Protein AF-A0A1W9STR2-F1 (afdb_monomer)

Foldseek 3Di:
DDDDDDDDDDDDDDDPDPPDDDDDPPPPPPPPPDPCDPVNVVVVVCVVCVVVVLVVVLVVLVVCCVVVDDLDDDDVDPLVVLCVQLVCCLPVVDQDDPPDRPSSVVLVVVCVVPNVRSVVSSVVVSVVVSCVSVVD

Secondary structure (DSSP, 8-state):
---------------TTS--S----------------HHHHHHHHHHHHHHHHHHHHHHHHHHHHHHT--S---TTSHHHHHHHHHHHHHHH-----SS-SHHHHHHHHHHHHH-S-HHHHHHHHHHHHHHHHHH-

Radius of gyration: 34.43 Å; Cα contacts (8 Å, |Δi|>4): 60; chains: 1; bounding box: 80×86×56 Å

Structure (mmCIF, N/CA/C/O backbone):
data_AF-A0A1W9STR2-F1
#
_entry.id   AF-A0A1W9STR2-F1
#
loop_
_atom_site.group_PDB
_atom_site.id
_atom_site.type_symbol
_atom_site.label_atom_id
_atom_site.label_alt_id
_atom_site.label_comp_id
_atom_site.label_asym_id
_atom_site.label_entity_id
_atom_site.label_seq_id
_atom_site.pdbx_PDB_ins_code
_atom_site.Cartn_x
_atom_site.Cartn_y
_atom_site.Cartn_z
_atom_site.occupancy
_atom_site.B_iso_or_equiv
_atom_site.auth_seq_id
_atom_site.auth_comp_id
_atom_site.auth_asym_id
_atom_site.auth_atom_id
_atom_site.pdbx_PDB_model_num
ATOM 1 N N . MET A 1 1 ? -52.100 -71.013 -4.810 1.00 38.41 1 MET A N 1
ATOM 2 C CA . MET A 1 1 ? -51.406 -71.318 -3.540 1.00 38.41 1 MET A CA 1
ATOM 3 C C . MET A 1 1 ? -51.267 -69.991 -2.794 1.00 38.41 1 MET A C 1
ATOM 5 O O . MET A 1 1 ? -50.530 -69.138 -3.257 1.00 38.41 1 MET A O 1
ATOM 9 N N . LEU A 1 2 ? -52.294 -69.608 -2.023 1.00 36.69 2 LEU A N 1
ATOM 10 C CA . LEU A 1 2 ? -52.340 -69.686 -0.546 1.00 36.69 2 LEU A CA 1
ATOM 11 C C . LEU A 1 2 ? -51.215 -68.841 0.098 1.00 36.69 2 LEU A C 1
ATOM 13 O O . LEU A 1 2 ? -50.064 -69.136 -0.167 1.00 36.69 2 LEU A O 1
ATOM 17 N N . ILE A 1 3 ? -51.373 -67.819 0.946 1.00 39.75 3 ILE A N 1
ATOM 18 C CA . ILE A 1 3 ? -52.457 -67.149 1.685 1.00 39.75 3 ILE A CA 1
ATOM 19 C C . ILE A 1 3 ? -51.854 -65.768 2.055 1.00 39.75 3 ILE A C 1
ATOM 21 O O . ILE A 1 3 ? -50.759 -65.728 2.610 1.00 39.75 3 ILE A O 1
ATOM 25 N N . LYS A 1 4 ? -52.528 -64.636 1.792 1.00 39.00 4 LYS A N 1
ATOM 26 C CA . LYS A 1 4 ? -52.244 -63.368 2.501 1.00 39.00 4 LYS A CA 1
ATOM 27 C C . LYS A 1 4 ? -53.222 -63.287 3.666 1.00 39.00 4 LYS A C 1
ATOM 29 O O . LYS A 1 4 ? -54.420 -63.121 3.443 1.00 39.00 4 LYS A O 1
ATOM 34 N N . LEU A 1 5 ? -52.718 -63.474 4.885 1.00 39.56 5 LEU A N 1
ATOM 35 C CA . LEU A 1 5 ? -53.527 -63.381 6.092 1.00 39.56 5 LEU A CA 1
ATOM 36 C C . LEU A 1 5 ? -53.783 -61.909 6.440 1.00 39.56 5 LEU A C 1
ATOM 38 O O . LEU A 1 5 ? -52.885 -61.071 6.461 1.00 39.56 5 LEU A O 1
ATOM 42 N N . ASN A 1 6 ? -55.062 -61.660 6.658 1.00 38.28 6 ASN A N 1
ATOM 43 C CA . ASN A 1 6 ? -55.736 -60.440 7.057 1.00 38.28 6 ASN A CA 1
ATOM 44 C C . ASN A 1 6 ? -55.514 -60.157 8.559 1.00 38.28 6 ASN A C 1
ATOM 46 O O . ASN A 1 6 ? -55.180 -61.085 9.287 1.00 38.28 6 ASN A O 1
ATOM 50 N N . ILE A 1 7 ? -55.751 -58.911 8.992 1.00 44.25 7 ILE A N 1
ATOM 51 C CA . ILE A 1 7 ? -56.282 -58.436 10.299 1.00 44.25 7 ILE A CA 1
ATOM 52 C C . ILE A 1 7 ? -55.890 -56.942 10.396 1.00 44.25 7 ILE A C 1
ATOM 54 O O . ILE A 1 7 ? -54.732 -56.609 10.607 1.00 44.25 7 ILE A O 1
ATOM 58 N N . VA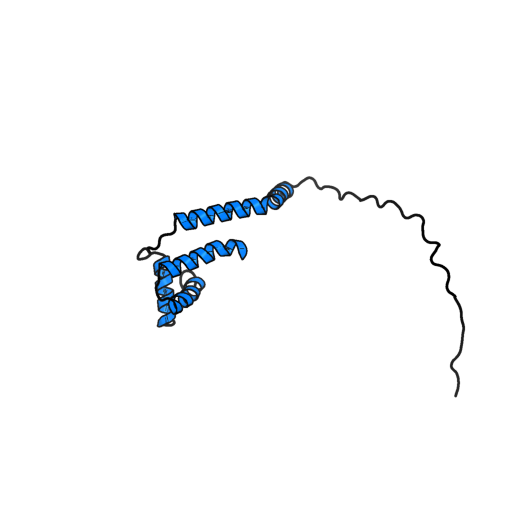L A 1 8 ? -56.725 -55.990 9.966 1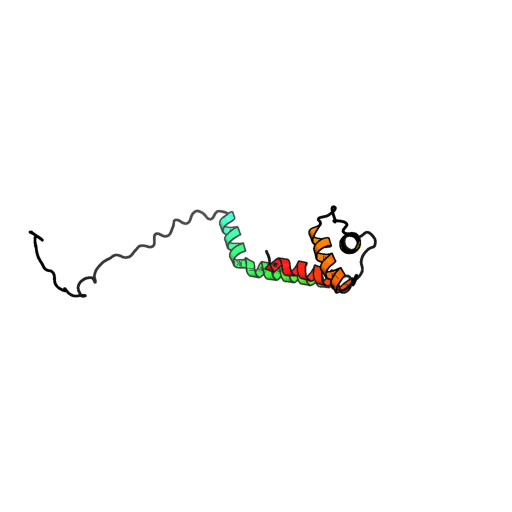.00 39.44 8 VAL A N 1
ATOM 59 C CA . VAL A 1 8 ? -58.003 -55.509 10.539 1.00 39.44 8 VAL A CA 1
ATOM 60 C C . VAL A 1 8 ? -57.805 -54.182 11.293 1.00 39.44 8 VAL A C 1
ATOM 62 O O . VAL A 1 8 ? -57.397 -54.115 12.441 1.00 39.44 8 VAL A O 1
ATOM 65 N N . THR A 1 9 ? -58.179 -53.127 10.564 1.00 36.78 9 THR A N 1
ATOM 66 C CA . THR A 1 9 ?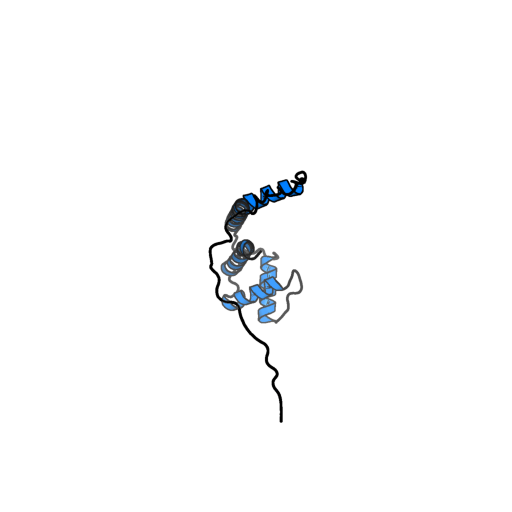 -59.057 -52.006 10.945 1.00 36.78 9 THR A CA 1
ATOM 67 C C . THR A 1 9 ? -58.684 -50.969 12.014 1.00 36.78 9 THR A C 1
ATOM 69 O O . THR A 1 9 ? -58.391 -51.273 13.161 1.00 36.78 9 THR A O 1
ATOM 72 N N . LYS A 1 10 ? -59.109 -49.748 11.641 1.00 34.16 10 LYS A N 1
ATOM 73 C CA . LYS A 1 10 ? -59.840 -48.747 12.443 1.00 34.16 10 LYS A CA 1
ATOM 74 C C . LYS A 1 10 ? -58.979 -47.742 13.205 1.00 34.16 10 LYS A C 1
ATOM 76 O O . LYS A 1 10 ? -58.277 -48.105 14.130 1.00 34.16 10 LYS A O 1
ATOM 81 N N . GLN A 1 11 ? -59.164 -46.466 12.844 1.00 36.84 11 GLN A N 1
ATOM 82 C CA . GLN A 1 11 ? -59.422 -45.286 13.704 1.00 36.84 11 GLN A CA 1
ATOM 83 C C . GLN A 1 11 ? -59.138 -44.038 12.841 1.00 36.84 11 GLN A C 1
ATOM 85 O O . GLN A 1 11 ? -58.004 -43.627 12.648 1.00 36.84 11 GLN A O 1
ATOM 90 N N . LYS A 1 12 ? -60.093 -43.572 12.031 1.00 34.97 12 LYS A N 1
ATOM 91 C CA . LYS A 1 12 ? -61.135 -42.592 12.395 1.00 34.97 12 LYS A CA 1
ATOM 92 C C . LYS A 1 12 ? -60.564 -41.320 13.049 1.00 34.97 12 LYS A C 1
ATOM 94 O O . LYS A 1 12 ? -60.450 -41.220 14.258 1.00 34.97 12 LYS A O 1
ATOM 99 N N . LYS A 1 13 ? -60.275 -40.338 12.190 1.00 37.41 13 LYS A N 1
ATOM 100 C CA . LYS A 1 13 ? -60.594 -38.901 12.311 1.00 37.41 13 LYS A CA 1
ATOM 101 C C . LYS A 1 13 ? -61.229 -38.502 13.662 1.00 37.41 13 LYS A C 1
ATOM 103 O O . LYS A 1 13 ? -62.444 -38.605 13.816 1.00 37.41 13 LYS A O 1
ATOM 108 N N . ILE A 1 14 ? -60.427 -37.979 14.594 1.00 39.97 14 ILE A N 1
ATOM 109 C CA . ILE A 1 14 ? -60.913 -37.206 15.748 1.00 39.97 14 ILE A CA 1
ATOM 110 C C . ILE A 1 14 ? -60.157 -35.873 15.818 1.00 39.97 14 ILE A C 1
ATOM 112 O O . ILE A 1 14 ? -58.984 -35.798 16.158 1.00 39.97 14 ILE A O 1
ATOM 116 N N . SER A 1 15 ? -60.894 -34.835 15.425 1.00 34.06 15 SER A N 1
ATOM 117 C CA . SER A 1 15 ? -60.977 -33.500 16.023 1.00 34.06 15 SER A CA 1
ATOM 118 C C . SER A 1 15 ? -59.704 -32.800 16.523 1.00 34.06 15 SER A C 1
ATOM 120 O O . SER A 1 15 ? -59.250 -32.975 17.653 1.00 34.06 15 SER A O 1
ATOM 122 N N . LYS A 1 16 ? -59.256 -31.836 15.712 1.00 36.53 16 LYS A N 1
ATOM 123 C CA . LYS A 1 16 ? -58.489 -30.654 16.123 1.00 36.53 16 LYS A CA 1
ATOM 124 C C . LYS A 1 16 ? -59.338 -29.771 17.059 1.00 36.53 16 LYS A C 1
ATOM 126 O O . LYS A 1 16 ? -59.970 -28.837 16.581 1.00 36.53 16 LYS A O 1
ATOM 13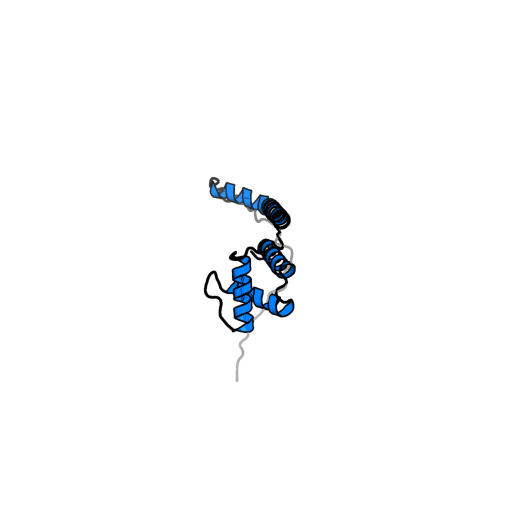1 N N . SER A 1 17 ? -59.380 -30.039 18.364 1.00 35.94 17 SER A N 1
ATOM 132 C CA . SER A 1 17 ? -59.944 -29.059 19.324 1.00 35.94 17 SER A CA 1
ATOM 133 C C . SER A 1 17 ? -59.578 -29.240 20.806 1.00 35.94 17 SER A C 1
ATOM 135 O O . SER A 1 17 ? -60.026 -28.439 21.620 1.00 35.94 17 SER A O 1
ATOM 137 N N . ALA A 1 18 ? -58.731 -30.202 21.192 1.00 39.03 18 ALA A N 1
ATOM 138 C CA . ALA A 1 18 ? -58.524 -30.535 22.613 1.00 39.03 18 ALA A CA 1
ATOM 139 C C . ALA A 1 18 ? -57.059 -30.538 23.101 1.00 39.03 18 ALA A C 1
ATOM 141 O O . ALA A 1 18 ? -56.698 -31.351 23.940 1.00 39.03 18 ALA A O 1
ATOM 142 N N . LEU A 1 19 ? -56.209 -29.620 22.628 1.00 36.66 19 LEU A N 1
ATOM 143 C CA . LEU A 1 19 ? -54.859 -29.403 23.186 1.00 36.66 19 LEU A CA 1
ATOM 144 C C . LEU A 1 19 ? -54.570 -27.900 23.329 1.00 36.66 19 LEU A C 1
ATOM 146 O O . LEU A 1 19 ? -53.666 -27.341 22.718 1.00 36.66 19 LEU A O 1
ATOM 150 N N . LYS A 1 20 ? -55.382 -27.221 24.145 1.00 40.44 20 LYS A N 1
ATOM 151 C CA . LYS A 1 20 ? -55.093 -25.869 24.640 1.00 40.44 20 LYS A CA 1
ATOM 152 C C . LYS A 1 20 ? -55.298 -25.822 26.152 1.00 40.44 20 LYS A C 1
ATOM 154 O O . LYS A 1 20 ? -56.309 -25.309 26.616 1.00 40.44 20 LYS A O 1
ATOM 159 N N . LYS A 1 21 ? -54.334 -26.339 26.924 1.00 34.38 21 LYS A N 1
ATOM 160 C CA . LYS A 1 21 ? -54.045 -25.850 28.284 1.00 34.38 21 LYS A CA 1
ATOM 161 C C . LYS A 1 21 ? -52.722 -26.403 28.824 1.00 34.38 21 LYS A C 1
ATOM 163 O O . LYS A 1 21 ? -52.503 -27.604 28.807 1.00 34.38 21 LYS A O 1
ATOM 168 N N . ASN A 1 22 ? -51.923 -25.493 29.382 1.00 38.22 22 ASN A N 1
ATOM 169 C CA . ASN A 1 22 ? -50.850 -25.719 30.356 1.00 38.22 22 ASN A CA 1
ATOM 170 C C . ASN A 1 22 ? -49.565 -26.439 29.920 1.00 38.22 22 ASN A C 1
ATOM 172 O O . ASN A 1 22 ? -49.312 -27.568 30.316 1.00 38.22 22 ASN A O 1
ATOM 176 N N . GLN A 1 23 ? -48.659 -25.676 29.307 1.00 38.81 23 GLN A N 1
ATOM 177 C CA . GLN A 1 23 ? -47.246 -25.648 29.710 1.00 38.81 23 GLN A CA 1
ATOM 178 C C . GLN A 1 23 ? -46.857 -24.161 29.717 1.00 38.81 23 GLN A C 1
ATOM 180 O O . GLN A 1 23 ? -46.837 -23.502 28.688 1.00 38.81 23 GLN A O 1
ATOM 185 N N . GLY A 1 24 ? -46.870 -23.496 30.868 1.00 33.00 24 GLY A N 1
ATOM 186 C CA . GLY A 1 24 ? -45.765 -23.587 31.809 1.00 33.00 24 GLY A CA 1
ATOM 187 C C . GLY A 1 24 ? -44.767 -22.499 31.428 1.00 33.00 24 GLY A C 1
ATOM 188 O O . GLY A 1 24 ? -43.987 -22.676 30.502 1.00 33.00 24 GLY A O 1
ATOM 189 N N . LYS A 1 25 ? -44.848 -21.346 32.104 1.00 35.94 25 LYS A N 1
ATOM 190 C CA . LYS A 1 25 ? -43.897 -20.235 31.984 1.00 35.94 25 LYS A CA 1
ATOM 191 C C . LYS A 1 25 ? -42.479 -20.804 32.053 1.00 35.94 25 LYS A C 1
ATOM 193 O O . LYS A 1 25 ? -42.014 -21.150 33.138 1.00 35.94 25 LYS A O 1
ATOM 198 N N . SER A 1 26 ? -41.803 -20.884 30.910 1.00 37.88 26 SER A N 1
ATOM 199 C CA . SER A 1 26 ? -40.366 -21.100 30.872 1.00 37.88 26 SER A CA 1
ATOM 200 C C . SER A 1 26 ? -39.738 -19.888 31.548 1.00 37.88 26 SER A C 1
ATOM 202 O O . SER A 1 26 ? -39.656 -18.796 30.978 1.00 37.88 26 SER A O 1
ATOM 204 N N . LYS A 1 27 ? -39.395 -20.049 32.832 1.00 39.28 27 LYS A N 1
ATOM 205 C CA . LYS A 1 27 ? -38.466 -19.159 33.514 1.00 39.28 27 LYS A CA 1
ATOM 206 C C . LYS A 1 27 ? -37.229 -19.165 32.627 1.00 39.28 27 LYS A C 1
ATOM 208 O O . LYS A 1 27 ? -36.524 -20.168 32.585 1.00 39.28 27 LYS A O 1
ATOM 213 N N . LYS A 1 28 ? -36.990 -18.061 31.911 1.00 38.56 28 LYS A N 1
ATOM 214 C CA . LYS A 1 28 ? -35.673 -17.752 31.358 1.00 38.56 28 LYS A CA 1
ATOM 215 C C . LYS A 1 28 ? -34.707 -17.883 32.526 1.00 38.56 28 LYS A C 1
ATOM 217 O O . LYS A 1 28 ? -34.654 -17.001 33.383 1.00 38.56 28 LYS A O 1
ATOM 222 N N . VAL A 1 29 ? -34.015 -19.014 32.597 1.00 41.03 29 VAL A N 1
ATOM 223 C CA . VAL A 1 29 ? -32.833 -19.165 33.429 1.00 41.03 29 VAL A CA 1
ATOM 224 C C . VAL A 1 29 ? -31.897 -18.100 32.887 1.00 41.03 29 VAL A C 1
ATOM 226 O O . VAL A 1 29 ? -31.357 -18.238 31.792 1.00 41.03 29 VAL A O 1
ATOM 229 N N . LYS A 1 30 ? -31.824 -16.960 33.584 1.00 47.72 30 LYS A N 1
ATOM 230 C CA . LYS A 1 30 ? -30.781 -15.973 33.339 1.00 47.72 30 LYS A CA 1
ATOM 231 C C . LYS A 1 30 ? -29.490 -16.750 33.530 1.00 47.72 30 LYS A C 1
ATOM 233 O O . LYS A 1 30 ? -29.198 -17.163 34.652 1.00 47.72 30 LYS A O 1
ATOM 238 N N . ALA A 1 31 ? -28.801 -17.025 32.424 1.00 52.78 31 ALA A N 1
ATOM 239 C CA . ALA A 1 31 ? -27.464 -17.578 32.457 1.00 52.78 31 ALA A CA 1
ATOM 240 C C . ALA A 1 31 ? -26.678 -16.747 33.473 1.00 52.78 31 ALA A C 1
ATOM 242 O O . ALA A 1 31 ? -26.671 -15.515 33.409 1.00 52.78 31 ALA A O 1
ATOM 243 N N . LYS A 1 32 ? -26.167 -17.445 34.485 1.00 42.19 32 LYS A N 1
ATOM 244 C CA . LYS A 1 32 ? -25.414 -16.902 35.608 1.00 42.19 32 LYS A CA 1
ATOM 245 C C . LYS A 1 32 ? -24.351 -15.971 35.026 1.00 42.19 32 LYS A C 1
ATOM 247 O O . LYS A 1 32 ? -23.459 -16.444 34.330 1.00 42.19 32 LYS A O 1
ATOM 252 N N . GLN A 1 33 ? -24.511 -14.662 35.226 1.00 60.75 33 GLN A N 1
ATOM 253 C CA . GLN A 1 33 ? -23.512 -13.682 34.815 1.00 60.75 33 GLN A CA 1
ATOM 254 C C . GLN A 1 33 ? -22.245 -14.015 35.599 1.00 60.75 33 GLN A C 1
ATOM 256 O O . GLN A 1 33 ? -22.203 -13.851 36.819 1.00 60.75 33 GLN A O 1
ATOM 261 N N . LEU A 1 34 ? -21.267 -14.598 34.906 1.00 59.47 34 LEU A N 1
ATOM 262 C CA . LEU A 1 34 ? -19.916 -14.760 35.420 1.00 59.47 34 LEU A CA 1
ATOM 263 C C . LEU A 1 34 ? -19.416 -13.346 35.767 1.00 59.47 34 LEU A C 1
ATOM 265 O O . LEU A 1 34 ? -19.743 -12.424 35.009 1.00 59.47 34 LEU A O 1
ATOM 269 N N . PRO A 1 35 ? -18.710 -13.132 36.897 1.00 58.78 35 PRO A N 1
ATOM 270 C CA . PRO A 1 35 ? -18.108 -11.833 37.187 1.00 58.78 35 PRO A CA 1
ATOM 271 C C . PRO A 1 35 ? -17.392 -11.351 35.931 1.00 58.78 35 PRO A C 1
ATOM 273 O O . PRO A 1 35 ? -16.681 -12.132 35.301 1.00 58.78 35 PRO A O 1
ATOM 276 N N . SER A 1 36 ? -17.686 -10.118 35.522 1.00 66.88 36 SER A N 1
ATOM 277 C CA . SER A 1 36 ? -17.191 -9.528 34.285 1.00 66.88 36 SER A CA 1
ATOM 278 C C . SER A 1 36 ? -15.670 -9.517 34.325 1.00 66.88 36 SER A C 1
ATOM 280 O O . SER A 1 36 ? -15.061 -8.632 34.926 1.00 66.88 36 SER A O 1
ATOM 282 N N . ASP A 1 37 ? -15.080 -10.546 33.730 1.00 87.69 37 ASP A N 1
ATOM 283 C CA . ASP A 1 37 ? -13.655 -10.646 33.494 1.00 87.69 37 ASP A CA 1
ATOM 284 C C . ASP A 1 37 ? -13.206 -9.364 32.783 1.00 87.69 37 ASP A C 1
ATOM 286 O O . ASP A 1 37 ? -13.930 -8.856 31.920 1.00 87.69 37 ASP A O 1
ATOM 290 N N . LEU A 1 38 ? -12.056 -8.803 33.153 1.00 89.50 38 LEU A N 1
ATOM 291 C CA . LEU A 1 38 ? -11.580 -7.528 32.600 1.00 89.50 38 LEU A CA 1
ATOM 292 C C . LEU A 1 38 ? -11.555 -7.576 31.067 1.00 89.50 38 LEU A C 1
ATOM 294 O O . LEU A 1 38 ? -11.977 -6.625 30.407 1.00 89.50 38 LEU A O 1
ATOM 298 N N . PHE A 1 39 ? -11.166 -8.725 30.510 1.00 91.56 39 PHE A N 1
ATOM 299 C CA . PHE A 1 39 ? -11.199 -8.987 29.075 1.00 91.56 39 PHE A CA 1
ATOM 300 C C . PHE A 1 39 ? -12.600 -8.851 28.479 1.00 91.56 39 PHE A C 1
ATOM 302 O O . PHE A 1 39 ? -12.750 -8.233 27.432 1.00 91.56 39 PHE A O 1
ATOM 309 N N . SER A 1 40 ? -13.639 -9.342 29.158 1.00 88.25 40 SER A N 1
ATOM 310 C CA . SER A 1 40 ? -15.024 -9.260 28.674 1.00 88.25 40 SER A CA 1
ATOM 311 C C . SER A 1 40 ? -15.569 -7.827 28.635 1.00 88.25 40 SER A C 1
ATOM 313 O O . SER A 1 40 ? -16.359 -7.488 27.755 1.00 88.25 40 SER A O 1
ATOM 315 N N . ILE A 1 41 ? -15.126 -6.966 29.557 1.00 89.81 41 ILE A N 1
ATOM 316 C CA . ILE A 1 41 ? -15.503 -5.546 29.581 1.00 89.81 41 ILE A CA 1
ATOM 317 C C . ILE A 1 41 ? -14.817 -4.806 28.432 1.00 89.81 41 ILE A C 1
ATOM 319 O O . ILE A 1 41 ? -15.461 -4.037 27.714 1.00 89.81 41 ILE A O 1
ATOM 323 N N . ILE A 1 42 ? -13.513 -5.046 28.262 1.00 90.25 42 ILE A N 1
ATOM 324 C CA . ILE A 1 42 ? -12.705 -4.440 27.202 1.00 90.25 42 ILE A CA 1
ATOM 325 C C . ILE A 1 42 ? -13.252 -4.858 25.837 1.00 90.25 42 ILE A C 1
ATOM 327 O O . ILE A 1 42 ? -13.528 -3.997 25.003 1.00 90.25 42 ILE A O 1
ATOM 331 N N . ASP A 1 43 ? -13.481 -6.154 25.639 1.00 92.50 43 ASP A N 1
ATOM 332 C CA . ASP A 1 43 ? -14.015 -6.696 24.395 1.00 92.50 43 ASP A CA 1
ATOM 333 C C . ASP A 1 43 ? -15.368 -6.057 24.062 1.00 92.50 43 ASP A C 1
ATOM 335 O O . ASP A 1 43 ? -15.513 -5.409 23.028 1.00 92.50 43 ASP A O 1
ATOM 339 N N . GLN A 1 44 ? -16.317 -6.064 25.006 1.00 92.38 44 GLN A N 1
ATOM 340 C CA . GLN A 1 44 ? -17.635 -5.459 24.799 1.00 92.38 44 GLN A CA 1
ATOM 341 C C . GLN A 1 44 ? -17.568 -3.957 24.463 1.00 92.38 44 GLN A C 1
ATOM 343 O O . GLN A 1 44 ? -18.379 -3.461 23.669 1.00 92.38 44 GLN A O 1
ATOM 348 N N . TYR A 1 45 ? -16.614 -3.220 25.041 1.00 92.31 45 TYR A N 1
ATOM 349 C CA . TYR A 1 45 ? -16.385 -1.816 24.706 1.00 92.31 45 TYR A CA 1
ATOM 350 C C . TYR A 1 45 ? -15.896 -1.644 23.260 1.00 92.31 45 TYR A C 1
ATOM 352 O O . TYR A 1 45 ? -16.477 -0.850 22.509 1.00 92.31 45 TYR A O 1
ATOM 360 N N . PHE A 1 46 ? -14.872 -2.401 22.852 1.00 92.81 46 PHE A N 1
ATOM 361 C CA . PHE A 1 46 ? -14.318 -2.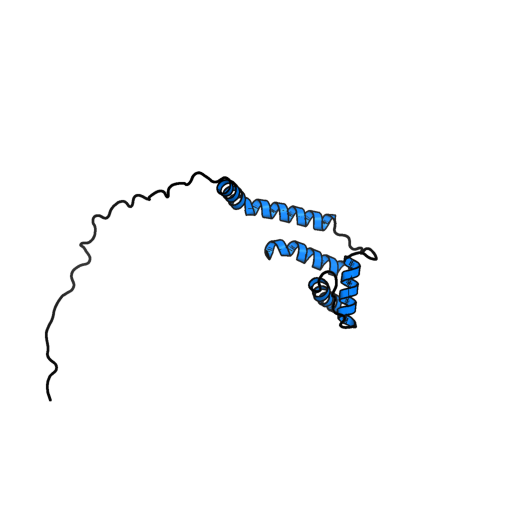333 21.499 1.00 92.81 46 PHE A CA 1
ATOM 362 C C . PHE A 1 46 ? -15.316 -2.820 20.450 1.00 92.81 46 PHE A C 1
ATOM 364 O O . PHE A 1 46 ? -15.516 -2.117 19.461 1.00 92.81 46 PHE A O 1
ATOM 371 N N . THR A 1 47 ? -16.037 -3.920 20.684 1.00 91.81 47 THR A N 1
ATOM 372 C CA . THR A 1 47 ? -17.049 -4.425 19.742 1.00 91.81 47 THR A CA 1
ATOM 373 C C . THR A 1 47 ? -18.144 -3.388 19.491 1.00 91.81 47 THR A C 1
ATOM 375 O O . THR A 1 47 ? -18.538 -3.142 18.353 1.00 91.81 47 THR A O 1
ATOM 378 N N . LYS A 1 48 ? -18.619 -2.697 20.540 1.00 94.62 48 LYS A N 1
ATOM 379 C CA . LYS A 1 48 ? -19.670 -1.671 20.403 1.00 94.62 48 LYS A CA 1
ATOM 380 C C . LYS A 1 48 ? -19.208 -0.451 19.600 1.00 94.62 48 LYS A C 1
ATOM 382 O O . LYS A 1 48 ? -20.034 0.266 19.031 1.00 94.62 48 LYS A O 1
ATOM 387 N N . LYS A 1 49 ? -17.904 -0.167 19.599 1.00 94.75 49 LYS A N 1
ATOM 388 C CA . LYS A 1 49 ? -17.306 1.035 19.000 1.00 94.75 49 LYS A CA 1
ATOM 389 C C . LYS A 1 49 ? -16.443 0.744 17.775 1.00 94.75 49 LYS A C 1
ATOM 391 O O . LYS A 1 49 ? -15.942 1.693 17.177 1.00 94.75 49 LYS A O 1
ATOM 396 N N . GLN A 1 50 ? -16.333 -0.513 17.355 1.00 93.88 50 GLN A N 1
ATOM 397 C CA . GLN A 1 50 ? -15.476 -0.966 16.261 1.00 93.88 50 GLN A CA 1
ATOM 398 C C . GLN A 1 50 ? -15.661 -0.129 14.992 1.00 93.88 50 GLN A C 1
ATOM 400 O O . GLN A 1 50 ? -14.687 0.367 14.443 1.00 93.88 50 GLN A O 1
ATOM 405 N N . ASN A 1 51 ? -16.905 0.136 14.582 1.00 93.94 51 ASN A N 1
ATOM 406 C CA . ASN A 1 51 ? -17.187 0.940 13.385 1.00 93.94 51 ASN A CA 1
ATOM 407 C C . ASN A 1 51 ? -16.704 2.394 13.497 1.00 93.94 51 ASN A C 1
ATOM 409 O O . ASN A 1 51 ? -16.372 3.014 12.490 1.00 93.94 51 ASN A O 1
ATOM 413 N N . ILE A 1 52 ? -16.705 2.964 14.704 1.00 95.88 52 ILE A N 1
ATOM 414 C CA . ILE A 1 52 ? -16.219 4.327 14.942 1.00 95.88 52 ILE A CA 1
ATOM 415 C C . ILE A 1 52 ? -14.694 4.331 14.885 1.00 95.88 52 ILE A C 1
ATOM 417 O O . ILE A 1 52 ? -14.126 5.156 14.178 1.00 95.88 52 ILE A O 1
ATOM 421 N N . PHE A 1 53 ? -14.044 3.380 15.562 1.00 94.81 53 PHE A N 1
ATOM 422 C CA . PHE A 1 53 ? -12.593 3.216 15.495 1.00 94.81 53 PHE A CA 1
ATOM 423 C C . PHE A 1 53 ? -12.119 2.990 14.062 1.00 94.81 53 PHE A C 1
ATOM 425 O O . PHE A 1 53 ? -11.223 3.691 13.610 1.00 94.81 53 PHE A O 1
ATOM 432 N N . PHE A 1 54 ? -12.780 2.098 13.325 1.00 95.12 54 PHE A N 1
ATOM 433 C CA . PHE A 1 54 ? -12.499 1.845 11.918 1.00 95.12 54 PHE A CA 1
ATOM 434 C C . PHE A 1 54 ? -12.533 3.133 11.090 1.00 95.12 54 PHE A C 1
ATOM 436 O O . PHE A 1 54 ? -11.564 3.453 10.412 1.00 95.12 54 PHE A O 1
ATOM 443 N N . LYS A 1 55 ? -13.614 3.919 11.195 1.00 95.81 55 LYS A N 1
ATOM 444 C CA . LYS A 1 55 ? -13.744 5.190 10.465 1.00 95.81 55 LYS A CA 1
ATOM 445 C C . LYS A 1 55 ? -12.661 6.193 10.846 1.00 95.81 55 LYS A C 1
ATOM 447 O O . LYS A 1 55 ? -12.157 6.879 9.967 1.00 95.81 55 LYS A O 1
ATOM 452 N N . ILE A 1 56 ? -12.316 6.286 12.131 1.00 97.25 56 ILE A N 1
ATOM 453 C CA . ILE A 1 56 ? -11.268 7.192 12.615 1.00 97.25 56 ILE A CA 1
ATOM 454 C C . ILE A 1 56 ? -9.910 6.780 12.048 1.00 97.25 56 ILE A C 1
ATOM 456 O O . ILE A 1 56 ? -9.234 7.613 11.454 1.00 97.25 56 ILE A O 1
ATOM 460 N N . PHE A 1 57 ? -9.523 5.509 12.179 1.00 96.12 57 PHE A N 1
ATOM 461 C CA . PHE A 1 57 ? -8.245 5.023 11.659 1.00 96.12 57 PHE A CA 1
ATOM 462 C C . PHE A 1 57 ? -8.172 5.144 10.141 1.00 96.12 57 PHE A C 1
ATOM 464 O O . PHE A 1 57 ? -7.188 5.666 9.632 1.00 96.12 57 PHE A O 1
ATOM 471 N N . PHE A 1 58 ? -9.237 4.775 9.431 1.00 96.62 58 PHE A N 1
ATOM 472 C CA . PHE A 1 58 ? -9.314 4.956 7.987 1.00 96.62 58 PHE A CA 1
ATOM 473 C C . PHE A 1 58 ? -9.166 6.430 7.592 1.00 96.62 58 PHE A C 1
ATOM 475 O O . PHE A 1 58 ? -8.376 6.747 6.711 1.00 96.62 58 PHE A O 1
ATOM 482 N N . ALA A 1 59 ? -9.878 7.346 8.257 1.00 97.56 59 ALA A N 1
ATOM 483 C CA . ALA A 1 59 ? -9.797 8.776 7.965 1.00 97.56 59 ALA A CA 1
ATOM 484 C C . ALA A 1 59 ? -8.400 9.347 8.246 1.00 97.56 59 ALA A C 1
ATOM 486 O O . ALA A 1 59 ? -7.897 10.139 7.453 1.00 97.56 59 ALA A O 1
ATOM 487 N N . ILE A 1 60 ? -7.760 8.927 9.340 1.00 97.69 60 ILE A N 1
ATOM 488 C CA . ILE A 1 60 ? -6.387 9.320 9.676 1.00 97.69 60 ILE A CA 1
ATOM 489 C C . ILE A 1 60 ? -5.414 8.791 8.620 1.00 97.69 60 ILE A C 1
ATOM 491 O O . ILE A 1 60 ? -4.613 9.564 8.096 1.00 97.69 60 ILE A O 1
ATOM 495 N N . THR A 1 61 ? -5.495 7.507 8.262 1.00 96.62 61 THR A N 1
ATOM 496 C CA . THR A 1 61 ? -4.633 6.921 7.229 1.00 96.62 61 THR A CA 1
ATOM 497 C C . THR A 1 61 ? -4.857 7.590 5.880 1.00 96.62 61 THR A C 1
ATOM 499 O O . THR A 1 61 ? -3.888 7.922 5.206 1.00 96.62 61 THR A O 1
ATOM 502 N N . PHE A 1 62 ? -6.105 7.855 5.499 1.00 96.94 62 PHE A N 1
ATOM 503 C CA . PHE A 1 62 ? -6.447 8.571 4.274 1.00 96.94 62 PHE A CA 1
ATOM 504 C C . PHE A 1 62 ? -5.864 9.986 4.254 1.00 96.94 62 PHE A C 1
ATOM 506 O O . PHE A 1 62 ? -5.214 10.373 3.283 1.00 96.94 62 PHE A O 1
ATOM 513 N N . LEU A 1 63 ? -6.025 10.734 5.348 1.00 97.81 63 LEU A N 1
ATOM 514 C CA . LEU A 1 63 ? -5.473 12.077 5.485 1.00 97.81 63 LEU A CA 1
ATOM 515 C C . LEU A 1 63 ? -3.947 12.067 5.354 1.00 97.81 63 LEU A C 1
ATOM 517 O O . LEU A 1 63 ? -3.404 12.829 4.560 1.00 97.81 63 LEU A O 1
ATOM 521 N N . PHE A 1 64 ? -3.252 11.191 6.084 1.00 97.00 64 PHE A N 1
ATOM 522 C CA . PHE A 1 64 ? -1.794 11.095 5.991 1.00 97.00 64 PHE A CA 1
ATOM 523 C C . PHE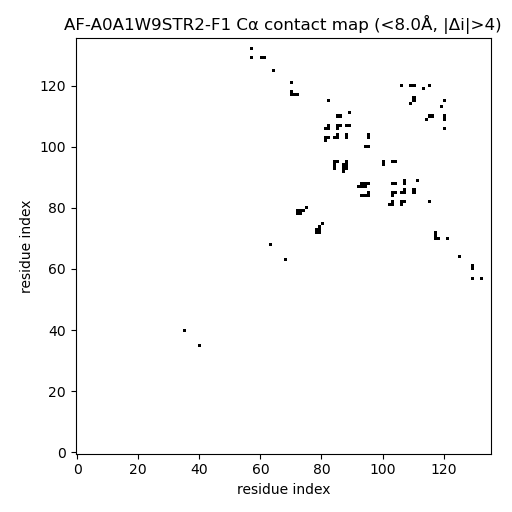 A 1 64 ? -1.320 10.582 4.639 1.00 97.00 64 PHE A C 1
ATOM 525 O O . PHE A 1 64 ? -0.289 11.041 4.164 1.00 97.00 64 PHE A O 1
ATOM 532 N N . THR A 1 65 ? -2.080 9.696 3.994 1.00 95.62 65 THR A N 1
ATOM 533 C CA . THR A 1 65 ? -1.776 9.251 2.632 1.00 95.62 65 THR A CA 1
ATOM 534 C C . THR A 1 65 ? -1.742 10.447 1.693 1.00 95.62 65 THR A C 1
ATOM 536 O O . THR A 1 65 ? -0.792 10.557 0.938 1.00 95.62 65 THR A O 1
ATOM 539 N N . ILE A 1 66 ? -2.707 11.372 1.779 1.00 94.38 66 ILE A N 1
ATOM 540 C CA . ILE A 1 66 ? -2.722 12.597 0.962 1.00 94.38 66 ILE A CA 1
ATOM 541 C C . ILE A 1 66 ? -1.606 13.565 1.374 1.00 94.38 66 ILE A C 1
ATOM 543 O O . ILE A 1 66 ? -0.892 14.067 0.513 1.00 94.38 66 ILE A O 1
ATOM 547 N N . LEU A 1 67 ? -1.448 13.836 2.675 1.00 95.69 67 LEU A N 1
ATOM 548 C CA . LEU A 1 67 ? -0.471 14.812 3.176 1.00 95.69 67 LEU A CA 1
ATOM 549 C C . LEU A 1 67 ? 0.982 14.401 2.908 1.00 95.69 67 LEU A C 1
ATOM 551 O O . LEU A 1 67 ? 1.829 15.267 2.713 1.00 95.69 67 LEU A O 1
ATOM 555 N N . LEU A 1 68 ? 1.268 13.098 2.922 1.00 92.38 68 LEU A N 1
ATOM 556 C CA . LEU A 1 68 ? 2.597 12.534 2.685 1.00 92.38 68 LEU A CA 1
ATOM 557 C C . LEU A 1 68 ? 2.773 12.021 1.250 1.00 92.38 68 LEU A C 1
ATOM 559 O O . LEU A 1 68 ? 3.822 11.458 0.937 1.00 92.38 68 LEU A O 1
ATOM 563 N N . PHE A 1 69 ? 1.773 12.187 0.375 1.00 92.75 69 PHE A N 1
ATOM 564 C CA . PHE A 1 69 ? 1.887 11.746 -1.010 1.00 92.75 69 PHE A CA 1
ATOM 565 C C . PHE A 1 69 ? 2.917 12.604 -1.747 1.00 92.75 69 PHE A C 1
ATOM 567 O O . PHE A 1 69 ? 2.652 13.751 -2.105 1.00 92.75 69 PHE A O 1
ATOM 574 N N . ASP A 1 70 ? 4.084 12.027 -2.012 1.00 90.56 70 ASP A N 1
ATOM 575 C CA . ASP A 1 70 ? 5.105 12.632 -2.861 1.00 90.56 70 ASP A CA 1
ATOM 576 C C . ASP A 1 70 ? 5.232 11.849 -4.169 1.00 90.56 70 ASP A C 1
ATOM 578 O O . ASP A 1 70 ? 5.352 10.625 -4.173 1.00 90.56 70 ASP A O 1
ATOM 582 N N . MET A 1 71 ? 5.232 12.557 -5.296 1.00 87.88 71 MET A N 1
ATOM 583 C CA . MET A 1 71 ? 5.426 11.963 -6.622 1.00 87.88 71 MET A CA 1
ATOM 584 C C . MET A 1 71 ? 6.891 11.630 -6.908 1.00 87.88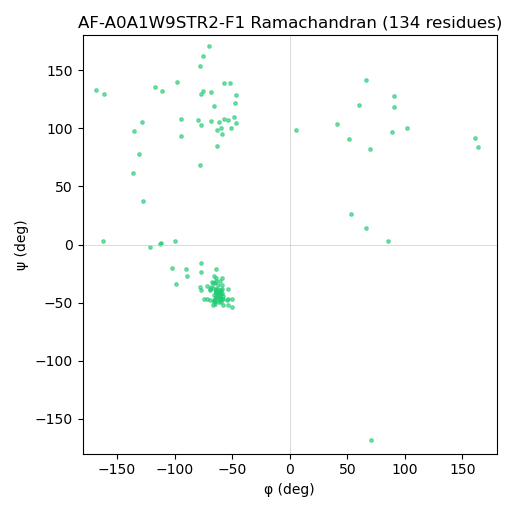 71 MET A C 1
ATOM 586 O O . MET A 1 71 ? 7.181 10.882 -7.843 1.00 87.88 71 MET A O 1
ATOM 590 N N . LYS A 1 72 ? 7.826 12.187 -6.133 1.00 88.56 72 LYS A N 1
ATOM 591 C CA . LYS A 1 72 ? 9.250 11.914 -6.296 1.00 88.56 72 LYS A CA 1
ATOM 592 C C . LYS A 1 72 ? 9.607 10.558 -5.698 1.00 88.56 72 LYS A C 1
ATOM 594 O O . LYS A 1 72 ? 8.954 10.049 -4.784 1.00 88.56 72 LYS A O 1
ATOM 599 N N . VAL A 1 73 ? 10.672 9.983 -6.239 1.00 86.75 73 VAL A N 1
ATOM 600 C CA . VAL A 1 73 ? 11.328 8.797 -5.694 1.00 86.75 73 VAL A CA 1
ATOM 601 C C . VAL A 1 73 ? 12.742 9.178 -5.289 1.00 86.75 73 VAL A C 1
ATOM 603 O O . VAL A 1 73 ? 13.439 9.884 -6.021 1.00 86.75 73 VAL A O 1
ATOM 606 N N . SER A 1 74 ? 13.156 8.729 -4.108 1.00 86.06 74 SER A N 1
ATOM 607 C CA . SER A 1 74 ? 14.540 8.879 -3.672 1.00 86.06 74 SER A CA 1
ATOM 608 C C . SER A 1 74 ? 15.413 7.870 -4.409 1.00 86.06 74 SER A C 1
ATOM 610 O O . SER A 1 74 ? 15.085 6.682 -4.475 1.00 86.06 74 SER A O 1
ATOM 612 N N . VAL A 1 75 ? 16.538 8.329 -4.954 1.00 80.69 75 VAL A N 1
ATOM 613 C CA . VAL A 1 75 ? 17.533 7.440 -5.558 1.00 80.69 75 VAL A CA 1
ATOM 614 C C . VAL A 1 75 ? 18.134 6.579 -4.445 1.00 80.69 75 VAL A C 1
ATOM 616 O O . VAL A 1 75 ? 18.705 7.099 -3.492 1.00 80.69 75 VAL A O 1
ATOM 619 N N . GLY A 1 76 ? 17.970 5.259 -4.548 1.00 81.69 76 GLY A N 1
ATOM 620 C CA . GLY A 1 76 ? 18.372 4.310 -3.502 1.00 81.69 76 GLY A CA 1
ATOM 621 C C . GLY A 1 76 ? 17.330 4.093 -2.398 1.00 81.69 76 GLY A C 1
ATOM 622 O O . GLY A 1 76 ? 17.587 3.336 -1.466 1.00 81.69 76 GLY A O 1
ATOM 623 N N . GLY A 1 77 ? 16.153 4.718 -2.506 1.00 88.44 77 GLY A N 1
ATOM 624 C CA . GLY A 1 77 ? 15.004 4.395 -1.667 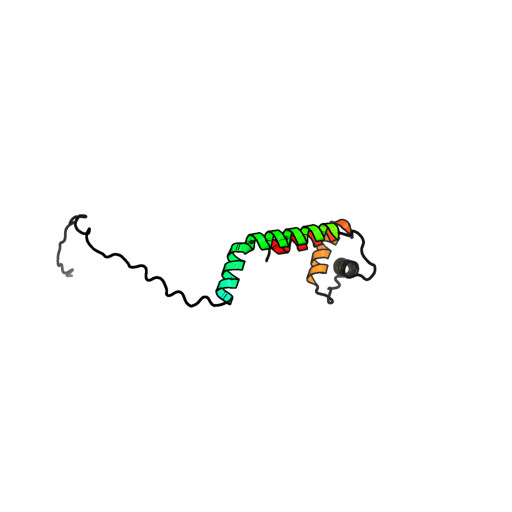1.00 88.44 77 GLY A CA 1
ATOM 625 C C . GLY A 1 77 ? 14.402 3.025 -1.990 1.00 88.44 77 GLY A C 1
ATOM 626 O O . GLY A 1 77 ? 14.722 2.381 -2.997 1.00 88.44 77 GLY A O 1
ATOM 627 N N . ASP A 1 78 ? 13.482 2.596 -1.137 1.00 89.38 78 ASP A N 1
ATOM 628 C CA . ASP A 1 78 ? 12.672 1.397 -1.335 1.00 89.38 78 ASP A CA 1
ATOM 629 C C . ASP A 1 78 ? 11.802 1.496 -2.598 1.00 89.38 78 ASP A C 1
ATOM 631 O O . ASP A 1 78 ? 11.830 0.575 -3.412 1.00 89.38 78 ASP A O 1
ATOM 635 N N . ASP A 1 79 ? 11.139 2.636 -2.831 1.00 90.06 79 ASP A N 1
ATOM 636 C CA . ASP A 1 79 ? 10.357 2.917 -4.046 1.00 90.06 79 ASP A CA 1
ATOM 637 C C . ASP A 1 79 ? 11.158 2.621 -5.325 1.00 90.06 79 ASP A C 1
ATOM 639 O O . ASP A 1 79 ? 10.735 1.841 -6.183 1.00 90.06 79 ASP A O 1
ATOM 643 N N . ALA A 1 80 ? 12.351 3.214 -5.439 1.00 92.06 80 ALA A N 1
ATOM 644 C CA . ALA A 1 80 ? 13.228 3.031 -6.593 1.00 92.06 80 ALA A CA 1
ATOM 645 C C . ALA A 1 80 ? 13.687 1.573 -6.717 1.00 92.06 80 ALA A C 1
ATOM 647 O O . ALA A 1 80 ? 13.684 1.011 -7.811 1.00 92.06 80 ALA A O 1
ATOM 648 N N . THR A 1 81 ? 14.026 0.938 -5.593 1.00 93.12 81 THR A N 1
ATOM 649 C CA . THR A 1 81 ? 14.451 -0.465 -5.559 1.00 93.12 81 THR A CA 1
ATOM 650 C C . THR A 1 81 ? 13.359 -1.398 -6.081 1.00 93.12 81 THR A C 1
ATOM 652 O O . THR A 1 81 ? 13.646 -2.310 -6.857 1.00 93.12 81 THR A O 1
ATOM 655 N N . TYR A 1 82 ? 12.103 -1.184 -5.687 1.00 93.75 82 TYR A N 1
ATOM 656 C CA . TYR A 1 82 ? 10.987 -2.002 -6.153 1.00 93.75 82 TYR A CA 1
ATOM 657 C C . TYR A 1 82 ? 10.671 -1.778 -7.632 1.00 93.75 82 TYR A C 1
ATOM 659 O O . TYR A 1 82 ? 10.408 -2.751 -8.337 1.00 93.75 82 TYR A O 1
ATOM 667 N N . ILE A 1 83 ? 10.754 -0.537 -8.119 1.00 94.31 83 ILE A N 1
ATOM 668 C CA . ILE A 1 83 ? 10.565 -0.216 -9.541 1.00 94.31 83 ILE A CA 1
ATOM 669 C C . ILE A 1 83 ? 11.652 -0.873 -10.397 1.00 94.31 83 ILE A C 1
ATOM 671 O O . ILE A 1 83 ? 11.329 -1.498 -11.404 1.00 94.31 83 ILE A O 1
ATOM 675 N N . ILE A 1 84 ? 12.920 -0.791 -9.980 1.00 94.12 84 ILE A N 1
ATOM 676 C CA . ILE A 1 84 ? 14.044 -1.433 -10.682 1.00 94.12 84 ILE A CA 1
ATOM 677 C C . ILE A 1 84 ? 13.844 -2.949 -10.721 1.00 94.12 84 ILE A C 1
ATOM 679 O O . ILE A 1 84 ? 13.912 -3.554 -11.780 1.00 94.12 84 ILE A O 1
ATOM 683 N N . LYS A 1 85 ? 13.511 -3.573 -9.589 1.00 94.56 85 LYS A N 1
ATOM 684 C CA . LYS A 1 85 ? 13.246 -5.019 -9.538 1.00 94.56 85 LYS A CA 1
ATOM 685 C C . LYS A 1 85 ? 12.080 -5.441 -10.430 1.00 94.56 85 LYS A C 1
ATOM 687 O O . LYS A 1 85 ? 12.139 -6.496 -11.049 1.00 94.56 85 LYS A O 1
ATOM 692 N N . ALA A 1 86 ? 11.015 -4.646 -10.473 1.00 95.38 86 ALA A N 1
ATOM 693 C CA . ALA A 1 86 ? 9.870 -4.911 -11.333 1.00 95.38 86 ALA A CA 1
ATOM 694 C C . ALA A 1 86 ? 10.240 -4.780 -12.820 1.00 95.38 86 ALA A C 1
ATOM 696 O O . ALA A 1 86 ? 9.783 -5.576 -13.636 1.00 95.38 86 ALA A O 1
ATOM 697 N N . TRP A 1 87 ? 11.103 -3.820 -13.158 1.00 95.38 87 TRP A N 1
ATOM 698 C CA . TRP A 1 87 ? 11.663 -3.653 -14.496 1.00 95.38 87 TRP A CA 1
ATOM 699 C C . TRP A 1 87 ? 12.575 -4.819 -14.903 1.00 95.38 87 TRP A C 1
ATOM 701 O O . TRP A 1 87 ? 12.392 -5.377 -15.984 1.00 95.38 87 TRP A O 1
ATOM 711 N N . ASP A 1 88 ? 13.505 -5.226 -14.037 1.00 95.06 88 ASP A N 1
ATOM 712 C CA . ASP A 1 88 ? 14.384 -6.382 -14.259 1.00 95.06 88 ASP A CA 1
ATOM 713 C C . ASP A 1 88 ? 13.561 -7.670 -14.415 1.00 95.06 88 ASP A C 1
ATOM 715 O O . ASP A 1 88 ? 13.834 -8.503 -15.277 1.00 95.06 88 ASP A O 1
ATOM 719 N N . PHE A 1 89 ? 12.513 -7.840 -13.605 1.00 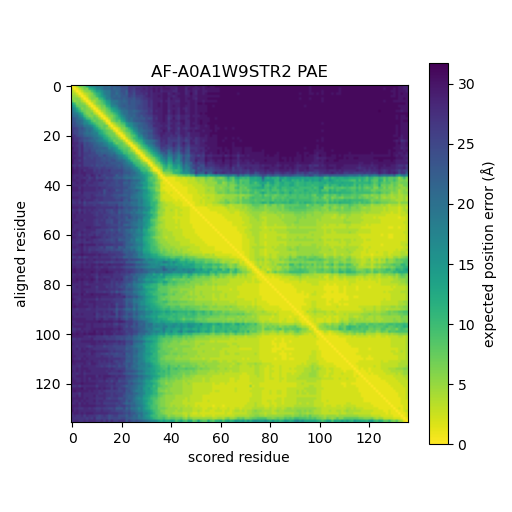95.50 89 PHE A N 1
ATOM 720 C CA . PHE A 1 89 ? 11.603 -8.974 -13.734 1.00 95.50 89 PHE A CA 1
ATOM 721 C C . PHE A 1 89 ? 10.868 -8.964 -15.079 1.00 95.50 89 PHE A C 1
ATOM 723 O O . PHE A 1 89 ? 10.752 -10.007 -15.714 1.00 95.50 89 PHE A O 1
ATOM 730 N N . LEU A 1 90 ? 10.402 -7.798 -15.533 1.00 95.38 90 LEU A N 1
ATOM 731 C CA . LEU A 1 90 ? 9.652 -7.675 -16.781 1.00 95.38 90 LEU A CA 1
ATOM 732 C C . LEU A 1 90 ? 10.521 -7.914 -18.027 1.00 95.38 90 LEU A C 1
ATOM 734 O O . LEU A 1 90 ? 10.052 -8.527 -18.982 1.00 95.38 90 LEU A O 1
ATOM 738 N N . ASN A 1 91 ? 11.764 -7.423 -18.027 1.00 95.12 91 ASN A N 1
ATOM 739 C CA . ASN A 1 91 ? 12.627 -7.431 -19.215 1.00 95.12 91 ASN A CA 1
ATOM 740 C C . ASN A 1 91 ? 13.642 -8.578 -19.227 1.00 95.12 91 ASN A C 1
ATOM 742 O O . ASN A 1 91 ? 13.973 -9.097 -20.290 1.00 95.12 91 ASN A O 1
ATOM 746 N N . GLU A 1 92 ? 14.139 -8.976 -18.058 1.00 94.81 92 GLU A N 1
ATOM 747 C CA . GLU A 1 92 ? 15.196 -9.983 -17.915 1.00 94.81 92 GLU A CA 1
ATOM 748 C C . GLU A 1 92 ? 14.688 -11.267 -17.243 1.00 94.81 92 GLU A C 1
ATOM 750 O O . GLU A 1 92 ? 15.466 -12.191 -17.014 1.00 94.81 92 GLU A O 1
ATOM 755 N N . PHE A 1 93 ? 13.394 -11.337 -16.890 1.00 92.44 93 PHE A N 1
ATOM 756 C CA . PHE A 1 93 ? 12.806 -12.430 -16.099 1.00 92.44 93 PHE A CA 1
ATOM 757 C C . PHE A 1 93 ? 13.551 -12.695 -14.781 1.00 92.44 93 PHE A C 1
ATOM 759 O O . PHE A 1 93 ? 13.512 -13.792 -14.215 1.00 92.44 93 PHE A O 1
ATOM 766 N N . LYS A 1 94 ? 14.218 -11.667 -14.249 1.00 93.50 94 LYS A N 1
ATOM 767 C CA . LYS A 1 94 ? 14.997 -11.758 -13.020 1.00 93.50 94 LYS A CA 1
ATOM 768 C C . LYS A 1 94 ? 14.074 -11.688 -11.811 1.00 93.50 94 LYS A C 1
ATOM 770 O O . LYS A 1 94 ? 13.527 -10.640 -11.475 1.00 93.50 94 LYS A O 1
ATOM 775 N N . PHE A 1 95 ? 13.895 -12.822 -11.142 1.00 92.75 95 PHE A N 1
ATOM 776 C CA . PHE A 1 95 ? 12.972 -12.906 -10.016 1.00 92.75 95 PHE A CA 1
ATOM 777 C C . PHE A 1 95 ? 13.461 -12.088 -8.795 1.00 92.75 95 PHE A C 1
ATOM 779 O O . PHE A 1 95 ? 14.613 -12.238 -8.375 1.00 92.75 95 PHE A O 1
ATOM 786 N N . PRO A 1 96 ? 12.608 -11.247 -8.183 1.00 91.00 96 PRO A N 1
ATOM 787 C CA . PRO A 1 96 ? 12.985 -10.385 -7.062 1.00 91.00 96 PRO A CA 1
ATOM 788 C C . PRO A 1 96 ? 13.079 -11.162 -5.740 1.00 91.00 96 PRO A C 1
ATOM 790 O O . PRO A 1 96 ? 12.075 -11.461 -5.105 1.00 91.00 96 PRO A O 1
ATOM 793 N N . THR A 1 97 ? 14.292 -11.469 -5.279 1.00 85.62 97 THR A N 1
ATOM 794 C CA . THR A 1 97 ? 14.506 -12.315 -4.085 1.00 85.62 97 THR A CA 1
ATOM 795 C C . THR A 1 97 ? 14.567 -11.552 -2.756 1.00 85.62 97 THR A C 1
ATOM 797 O O . THR A 1 97 ? 14.228 -12.103 -1.712 1.00 85.62 97 THR A O 1
ATOM 800 N N . PHE A 1 98 ? 14.977 -10.282 -2.765 1.00 80.44 98 PHE A N 1
ATOM 801 C CA . PHE A 1 98 ? 15.151 -9.463 -1.557 1.00 80.44 98 PHE A CA 1
ATOM 802 C C . PHE A 1 98 ? 13.933 -8.553 -1.296 1.00 80.44 98 PHE A C 1
ATOM 804 O O . PHE A 1 98 ? 13.425 -7.954 -2.243 1.00 80.44 98 PHE A O 1
ATOM 811 N N . GLN A 1 99 ? 13.519 -8.394 -0.027 1.00 78.50 99 GLN A N 1
ATOM 812 C CA . GLN A 1 99 ? 12.353 -7.603 0.453 1.00 78.50 99 GLN A CA 1
ATOM 813 C C . GLN A 1 99 ? 10.955 -8.118 0.045 1.00 78.50 99 GLN A C 1
ATOM 815 O O . GLN A 1 99 ? 9.957 -7.433 0.244 1.00 78.50 99 GLN A O 1
ATOM 820 N N . GLY A 1 100 ? 10.867 -9.359 -0.439 1.00 83.50 100 GLY A N 1
ATOM 821 C CA . GLY A 1 100 ? 9.606 -10.001 -0.807 1.00 83.50 100 GLY A CA 1
ATOM 822 C C . GLY A 1 100 ? 9.239 -9.769 -2.281 1.00 83.50 100 GLY A C 1
ATOM 823 O O . GLY A 1 100 ? 9.210 -8.627 -2.739 1.00 83.50 100 GLY A O 1
ATOM 824 N N . PRO A 1 101 ? 8.941 -10.834 -3.047 1.00 92.56 101 PRO A N 1
ATOM 825 C CA . PRO A 1 101 ? 8.744 -10.726 -4.492 1.00 92.56 101 PRO A CA 1
ATOM 826 C C . PRO A 1 101 ? 7.391 -10.141 -4.895 1.00 92.56 101 PRO A C 1
ATOM 828 O O . PRO A 1 101 ? 7.252 -9.624 -6.001 1.00 92.56 101 PRO A O 1
ATOM 831 N N . LEU A 1 102 ? 6.382 -10.247 -4.025 1.00 92.94 102 LEU A N 1
ATOM 832 C CA . LEU A 1 102 ? 4.989 -10.013 -4.400 1.00 92.94 102 LEU A CA 1
ATOM 833 C C . LEU A 1 102 ? 4.755 -8.592 -4.915 1.00 92.94 102 LEU A C 1
ATOM 835 O O . LEU A 1 102 ? 4.103 -8.418 -5.942 1.00 92.94 102 LEU A O 1
ATOM 839 N N . TYR A 1 103 ? 5.310 -7.590 -4.229 1.00 92.81 103 TYR A N 1
ATOM 840 C CA . TYR A 1 103 ? 5.111 -6.198 -4.612 1.00 92.81 103 TYR A CA 1
ATOM 841 C C . TYR A 1 103 ? 5.766 -5.869 -5.967 1.00 92.81 103 TYR A C 1
ATOM 843 O O . TYR A 1 103 ? 5.031 -5.435 -6.848 1.00 92.81 103 TYR A O 1
ATOM 851 N N . PRO A 1 104 ? 7.062 -6.154 -6.229 1.00 94.75 104 PRO A N 1
ATOM 852 C CA . PRO A 1 104 ? 7.646 -5.959 -7.562 1.00 94.75 104 PRO A CA 1
ATOM 853 C C . PRO A 1 104 ? 6.972 -6.751 -8.683 1.00 94.75 104 PRO A C 1
ATOM 855 O O . PRO A 1 104 ? 6.819 -6.231 -9.785 1.00 94.75 104 PRO A O 1
ATOM 858 N N . VAL A 1 105 ? 6.549 -7.992 -8.423 1.00 95.00 105 VAL A N 1
ATOM 859 C CA . VAL A 1 105 ? 5.849 -8.808 -9.428 1.00 95.00 105 VAL A CA 1
ATOM 860 C C . VAL A 1 105 ? 4.508 -8.171 -9.782 1.00 95.00 105 VAL A C 1
ATOM 862 O O . VAL A 1 105 ? 4.210 -7.995 -10.960 1.00 95.00 105 VAL A O 1
ATOM 865 N N . LEU A 1 106 ? 3.721 -7.751 -8.791 1.00 95.12 106 LEU A N 1
ATOM 866 C CA . LEU A 1 106 ? 2.465 -7.044 -9.038 1.00 95.12 106 LEU A CA 1
ATOM 867 C C . LEU A 1 106 ? 2.705 -5.692 -9.731 1.00 95.12 106 LEU A C 1
ATOM 869 O O . LEU A 1 106 ? 1.997 -5.341 -10.672 1.00 95.12 106 LEU A O 1
ATOM 873 N N . LEU A 1 107 ? 3.742 -4.962 -9.314 1.00 95.19 107 LEU A N 1
ATOM 874 C CA . LEU A 1 107 ? 4.138 -3.683 -9.898 1.00 95.19 107 LEU A CA 1
ATOM 875 C C . LEU A 1 107 ? 4.543 -3.824 -11.373 1.00 95.19 107 LEU A C 1
ATOM 877 O O . LEU A 1 107 ? 4.232 -2.944 -12.172 1.00 95.19 107 LEU A O 1
ATOM 881 N N . SER A 1 108 ? 5.173 -4.942 -11.752 1.00 95.94 108 SER A N 1
ATOM 882 C CA . SER A 1 108 ? 5.587 -5.212 -13.135 1.00 95.94 108 SER A CA 1
ATOM 883 C C . SER A 1 108 ? 4.411 -5.251 -14.114 1.00 95.94 108 SER A C 1
ATOM 885 O O . SER A 1 108 ? 4.557 -4.804 -15.247 1.00 95.94 108 SER A O 1
ATOM 887 N N . ILE A 1 109 ? 3.224 -5.684 -13.666 1.00 96.06 109 ILE A N 1
ATOM 888 C CA . ILE A 1 109 ? 2.000 -5.689 -14.482 1.00 96.06 109 ILE A CA 1
ATOM 889 C C . ILE A 1 109 ? 1.612 -4.252 -14.840 1.00 96.06 109 ILE A C 1
ATOM 891 O O . ILE A 1 109 ? 1.319 -3.943 -15.994 1.00 96.06 109 ILE A O 1
ATOM 895 N N . PHE A 1 110 ? 1.663 -3.345 -13.865 1.00 96.00 110 PHE A N 1
ATOM 896 C CA . PHE A 1 110 ? 1.346 -1.936 -14.089 1.00 96.00 110 PHE A CA 1
ATOM 897 C C . PHE A 1 110 ? 2.430 -1.218 -14.894 1.00 96.00 110 PHE A C 1
ATOM 899 O O . PHE A 1 110 ? 2.103 -0.386 -15.736 1.00 96.00 110 PHE A O 1
ATOM 906 N N . ILE A 1 111 ? 3.703 -1.573 -14.697 1.00 96.25 111 ILE A N 1
ATOM 907 C CA . ILE A 1 111 ? 4.806 -1.067 -15.525 1.00 96.25 111 ILE A CA 1
ATOM 908 C C . ILE A 1 111 ? 4.657 -1.541 -16.973 1.00 96.25 111 ILE A C 1
ATOM 910 O O . ILE A 1 111 ? 4.882 -0.760 -17.890 1.00 96.25 111 ILE A O 1
ATOM 914 N N . TRP A 1 112 ? 4.229 -2.781 -17.202 1.00 96.31 112 TRP A N 1
ATOM 915 C CA . TRP A 1 112 ? 3.952 -3.283 -18.547 1.00 96.31 112 TRP A CA 1
ATOM 916 C C . TRP A 1 112 ? 2.811 -2.513 -19.232 1.00 96.31 112 TRP A C 1
ATOM 918 O O . TRP A 1 112 ? 2.903 -2.212 -20.419 1.00 96.31 112 TRP A O 1
ATOM 928 N N . MET A 1 113 ? 1.766 -2.138 -18.485 1.00 96.12 113 MET A N 1
ATOM 929 C CA . MET A 1 113 ? 0.616 -1.395 -19.022 1.00 96.12 113 MET A CA 1
ATOM 930 C C . MET A 1 113 ? 0.879 0.103 -19.241 1.00 96.12 113 MET A C 1
ATOM 932 O O . MET A 1 113 ? 0.384 0.672 -20.211 1.00 96.12 113 MET A O 1
ATOM 936 N N . PHE A 1 114 ? 1.603 0.761 -18.330 1.00 95.75 114 PHE A N 1
ATOM 937 C CA . PHE A 1 114 ? 1.715 2.228 -18.276 1.00 95.75 114 PHE A CA 1
ATOM 938 C C . PHE A 1 114 ? 3.152 2.756 -18.404 1.00 95.75 114 PHE A C 1
ATOM 940 O O . PHE A 1 114 ? 3.365 3.970 -18.395 1.00 95.75 114 PHE A O 1
ATOM 947 N N . GLY A 1 115 ? 4.144 1.869 -18.502 1.00 93.88 115 GLY A N 1
ATOM 948 C CA . GLY A 1 115 ? 5.560 2.206 -18.379 1.00 93.88 115 GLY A CA 1
ATOM 949 C C . GLY A 1 115 ? 5.955 2.585 -16.948 1.00 93.88 115 GLY A C 1
ATOM 950 O O . GLY A 1 115 ? 5.193 2.423 -15.991 1.00 93.88 115 GLY A O 1
ATOM 951 N N . ILE A 1 116 ? 7.159 3.141 -16.785 1.00 93.00 116 ILE A N 1
ATOM 952 C CA . ILE A 1 116 ? 7.626 3.688 -15.499 1.00 93.00 116 ILE A CA 1
ATOM 953 C C . ILE A 1 116 ? 6.993 5.073 -15.274 1.00 93.00 116 ILE A C 1
ATOM 955 O O . ILE A 1 116 ? 7.650 6.112 -15.324 1.00 93.00 116 ILE A O 1
ATOM 959 N N . ASN A 1 117 ? 5.679 5.094 -15.051 1.00 93.94 117 ASN A N 1
ATOM 960 C CA . ASN A 1 117 ? 4.932 6.300 -14.713 1.00 93.94 117 ASN A CA 1
ATOM 961 C C . ASN A 1 117 ? 4.805 6.423 -13.187 1.00 93.94 117 ASN A C 1
ATOM 963 O O . ASN A 1 117 ? 3.898 5.851 -12.581 1.00 93.94 117 ASN A O 1
ATOM 967 N N . LEU A 1 118 ? 5.731 7.158 -12.559 1.00 92.44 118 LEU A N 1
ATOM 968 C CA . LEU A 1 118 ? 5.825 7.260 -11.095 1.00 92.44 118 LEU A CA 1
ATOM 969 C C . LEU A 1 118 ? 4.513 7.703 -10.420 1.00 92.44 118 LEU A C 1
ATOM 971 O O . LEU A 1 118 ? 4.107 7.026 -9.474 1.00 92.44 118 LEU A O 1
ATOM 975 N N . PRO A 1 119 ? 3.808 8.758 -10.889 1.00 92.31 119 PRO A N 1
ATOM 976 C CA . PRO A 1 119 ? 2.506 9.119 -10.331 1.00 92.31 119 PRO A CA 1
ATOM 977 C C . PRO A 1 119 ? 1.501 7.964 -10.316 1.00 92.31 119 PRO A C 1
ATOM 979 O O . PRO A 1 119 ? 0.879 7.719 -9.285 1.00 92.31 119 PRO A O 1
ATOM 982 N N . ILE A 1 120 ? 1.365 7.230 -11.427 1.00 93.12 120 ILE A N 1
ATOM 983 C CA . ILE A 1 120 ? 0.415 6.113 -11.533 1.00 93.12 120 ILE A CA 1
ATOM 984 C C . ILE A 1 120 ? 0.813 4.979 -10.587 1.00 93.12 120 ILE A C 1
ATOM 986 O O . ILE A 1 120 ? -0.021 4.499 -9.823 1.00 93.12 120 ILE A O 1
ATOM 990 N N . LEU A 1 121 ? 2.085 4.574 -10.604 1.00 94.06 121 LEU A N 1
ATOM 991 C CA . LEU A 1 121 ? 2.579 3.472 -9.778 1.00 94.06 121 LEU A CA 1
ATOM 992 C C . LEU A 1 121 ? 2.390 3.763 -8.284 1.00 94.06 121 LEU A C 1
ATOM 994 O O . LEU A 1 121 ? 1.856 2.928 -7.557 1.00 94.06 121 LEU A O 1
ATOM 998 N N . LYS A 1 122 ? 2.740 4.973 -7.832 1.00 93.12 122 LYS A N 1
ATOM 999 C CA . LYS A 1 122 ? 2.561 5.378 -6.429 1.00 93.12 122 LYS A CA 1
ATOM 1000 C C . LYS A 1 122 ? 1.090 5.527 -6.055 1.00 93.12 122 LYS A C 1
ATOM 1002 O O . LYS A 1 122 ? 0.708 5.162 -4.945 1.00 93.12 122 LYS A O 1
ATOM 1007 N N . PHE A 1 123 ? 0.254 6.017 -6.970 1.00 94.25 123 PHE A N 1
ATOM 1008 C CA . PHE A 1 123 ? -1.186 6.109 -6.740 1.00 94.25 123 PHE A CA 1
ATOM 1009 C C . PHE A 1 123 ? -1.817 4.728 -6.554 1.00 94.25 123 PHE A C 1
ATOM 1011 O O . PHE A 1 123 ? -2.597 4.530 -5.628 1.00 94.25 123 PHE A O 1
ATOM 1018 N N . ILE A 1 124 ? -1.430 3.748 -7.370 1.00 93.88 124 ILE A N 1
ATOM 1019 C CA . ILE A 1 124 ? -1.880 2.362 -7.219 1.00 93.88 124 ILE A CA 1
ATOM 1020 C C . ILE A 1 124 ? -1.454 1.809 -5.855 1.00 93.88 124 ILE A C 1
ATOM 1022 O O . ILE A 1 124 ? -2.287 1.252 -5.142 1.00 93.88 124 ILE A O 1
ATOM 1026 N N . SER A 1 125 ? -0.204 2.017 -5.437 1.00 93.12 125 SER A N 1
ATOM 1027 C CA . SER A 1 125 ? 0.260 1.597 -4.107 1.00 93.12 125 SER A CA 1
ATOM 1028 C C . SER A 1 125 ? -0.526 2.262 -2.972 1.00 93.12 125 SER A C 1
ATOM 1030 O O . SER A 1 125 ? -0.891 1.591 -2.007 1.00 93.12 125 SER A O 1
ATOM 1032 N N . ALA A 1 126 ? -0.874 3.544 -3.110 1.00 94.56 126 ALA A N 1
ATOM 1033 C CA . ALA A 1 126 ? -1.753 4.241 -2.172 1.00 94.56 126 ALA A CA 1
ATOM 1034 C C . ALA A 1 126 ? -3.177 3.651 -2.156 1.00 94.56 126 ALA A C 1
ATOM 1036 O O . ALA A 1 126 ? -3.774 3.511 -1.090 1.00 94.56 126 ALA A O 1
ATOM 1037 N N . LEU A 1 127 ? -3.716 3.238 -3.308 1.00 94.81 127 LEU A N 1
ATOM 1038 C CA . LEU A 1 127 ? -5.002 2.537 -3.376 1.00 94.81 127 LEU A CA 1
ATOM 1039 C C . LEU A 1 127 ? -4.953 1.180 -2.672 1.00 94.81 127 LEU A C 1
ATOM 1041 O O . LEU A 1 127 ? -5.895 0.853 -1.958 1.00 94.81 127 LEU A O 1
ATOM 1045 N N . PHE A 1 128 ? -3.872 0.408 -2.816 1.00 93.88 128 PHE A N 1
ATOM 1046 C CA . PHE A 1 128 ? -3.695 -0.840 -2.066 1.00 93.88 128 PHE A CA 1
ATOM 1047 C C . PHE A 1 128 ? -3.582 -0.584 -0.557 1.00 93.88 128 PHE A C 1
ATOM 1049 O O . PHE A 1 128 ? -4.212 -1.295 0.229 1.00 93.88 128 PHE A O 1
ATOM 1056 N N . LEU A 1 129 ? -2.860 0.468 -0.152 1.00 94.06 129 LEU A N 1
ATOM 1057 C CA . LEU A 1 129 ? -2.789 0.902 1.244 1.00 94.06 129 LEU A CA 1
ATOM 1058 C C . LEU A 1 129 ? -4.169 1.272 1.795 1.00 94.06 129 LEU A C 1
ATOM 1060 O O . LEU A 1 129 ? -4.473 0.948 2.930 1.00 94.06 129 LEU A O 1
ATOM 1064 N N . LEU A 1 130 ? -5.043 1.925 1.037 1.00 95.31 130 LEU A N 1
ATOM 1065 C CA . LEU A 1 130 ? -6.398 2.223 1.518 1.00 95.31 130 LEU A CA 1
ATOM 1066 C C . LEU A 1 130 ? -7.314 0.996 1.443 1.00 95.31 130 LEU A C 1
ATOM 1068 O O . LEU A 1 130 ? -8.120 0.764 2.342 1.00 95.31 130 LEU A O 1
ATOM 1072 N N . GLY A 1 131 ? -7.155 0.183 0.401 1.00 94.38 131 GLY A N 1
ATOM 1073 C CA . GLY A 1 131 ? -7.937 -1.019 0.145 1.00 94.38 131 GLY A CA 1
ATOM 1074 C C . GLY A 1 131 ? -7.762 -2.100 1.209 1.00 94.38 131 GLY A C 1
ATOM 1075 O O . GLY A 1 131 ? -8.715 -2.830 1.474 1.00 94.38 131 GLY A O 1
ATOM 1076 N N . HIS A 1 132 ? -6.600 -2.172 1.874 1.00 92.62 132 HIS A N 1
ATOM 1077 C CA . HIS A 1 132 ? -6.359 -3.188 2.907 1.00 92.62 132 HIS A CA 1
ATOM 1078 C C . HIS A 1 132 ? -7.360 -3.123 4.073 1.00 92.62 132 HIS A C 1
ATOM 1080 O O . HIS A 1 132 ? -7.698 -4.169 4.611 1.00 92.62 132 HIS A O 1
ATOM 1086 N N . PHE A 1 133 ? -7.912 -1.942 4.389 1.00 93.19 133 PHE A N 1
ATOM 1087 C CA . PHE A 1 133 ? -8.941 -1.768 5.423 1.00 93.19 133 PHE A CA 1
ATOM 1088 C C . PHE A 1 133 ? -10.250 -2.499 5.096 1.00 93.19 133 PHE A C 1
ATOM 1090 O O . PHE A 1 133 ? -11.073 -2.709 5.978 1.00 93.19 133 PHE A O 1
ATOM 1097 N N . PHE A 1 134 ? -10.493 -2.823 3.827 1.00 92.44 134 PHE A N 1
ATOM 1098 C CA . PHE A 1 134 ? -11.698 -3.534 3.399 1.00 92.44 134 PHE A CA 1
ATOM 1099 C C . PHE A 1 134 ? -11.439 -5.015 3.116 1.00 92.44 134 PHE A C 1
ATOM 1101 O O . PHE A 1 134 ? -12.386 -5.798 3.084 1.00 92.44 134 PHE A O 1
ATOM 1108 N N . ALA A 1 135 ? -10.182 -5.393 2.872 1.00 89.50 135 ALA A N 1
ATOM 1109 C CA . ALA A 1 135 ? -9.791 -6.760 2.541 1.00 89.50 135 ALA A CA 1
ATOM 1110 C C . ALA A 1 135 ? -9.447 -7.616 3.775 1.00 89.50 135 ALA A C 1
ATOM 1112 O O . ALA A 1 135 ? -9.491 -8.843 3.678 1.00 89.50 135 ALA A O 1
ATOM 1113 N N . PHE A 1 136 ? -9.117 -6.982 4.904 1.00 76.69 136 PHE A N 1
ATOM 1114 C CA . PHE A 1 136 ? -8.730 -7.607 6.172 1.00 76.69 136 PHE A CA 1
ATOM 1115 C C . PHE A 1 136 ? -9.506 -6.982 7.333 1.00 76.69 136 PHE A C 1
ATOM 1117 O O . PHE A 1 136 ? -9.829 -7.733 8.281 1.00 76.69 136 PHE A O 1
#

Solvent-accessible surface area (backbone atoms only — not comparable to full-atom values): 8704 Å² total; per-residue (Å²): 135,88,83,88,85,84,88,85,84,90,83,80,93,76,76,97,80,85,86,85,80,87,83,74,85,79,73,77,75,71,73,78,80,66,80,79,46,69,65,58,54,53,48,54,54,47,68,78,39,42,73,58,53,49,51,51,52,51,51,51,51,52,50,48,50,61,76,66,62,64,71,74,70,53,90,86,33,68,68,42,50,39,52,51,38,11,49,40,30,70,76,68,68,42,77,48,79,74,95,55,40,66,62,24,58,57,47,24,56,53,33,71,75,63,44,96,41,54,60,59,56,52,48,51,53,50,48,51,64,60,44,46,75,78,77,109

pLDDT: mean 79.06, std 23.35, range [33.0, 97.81]

Sequence (136 aa):
MLIKLNIVTKQKKISKSALKKNQGKSKKVKAKQLPSDLFSIIDQYFTKKQNIFFKIFFAITFLFTILLFDMKVSVGGDDATYIIKAWDFLNEFKFPTFQGPLYPVLLSIFIWMFGINLPILKFISALFLLGHFFAF

Mean predicted aligned error: 14.0 Å